Protein AF-A0A3D1WCU7-F1 (afdb_monomer)

Foldseek 3Di:
DPPPVVVVVVVPDPPCPVVVVVVVVVVVVLVVVLVVQQVVQVFFDQDPDDPDRPGDGPSVVSVVVVVVVVVVVVVVVVVVVVVVVVVVVVVVVVVVVVVVPPPPPPPPPPDDD

Solvent-accessible surface area (backbone atoms only — not comparable to full-atom values): 6786 Å² total; per-residue (Å²): 145,78,68,75,71,64,63,64,61,66,71,72,60,82,72,80,45,71,69,56,52,54,53,48,51,52,52,51,51,52,51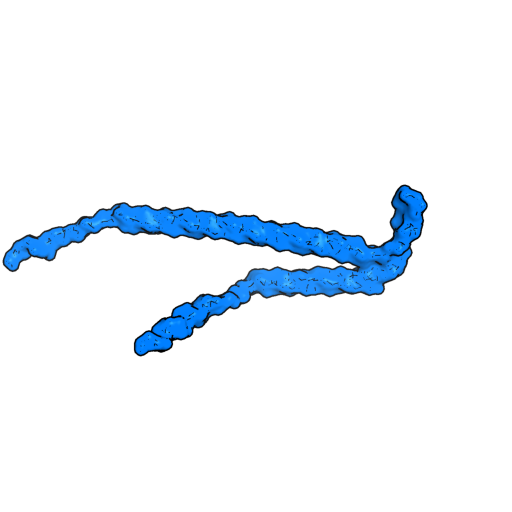,51,50,51,51,51,50,23,69,76,33,56,61,65,43,70,43,94,48,99,92,49,80,52,63,45,34,56,34,58,58,54,50,50,54,47,54,51,50,51,52,52,53,51,54,50,50,53,54,52,50,54,54,51,55,51,49,54,55,51,52,54,49,55,53,50,54,57,59,69,66,52,73,84,72,67,74,80,84,81,71,8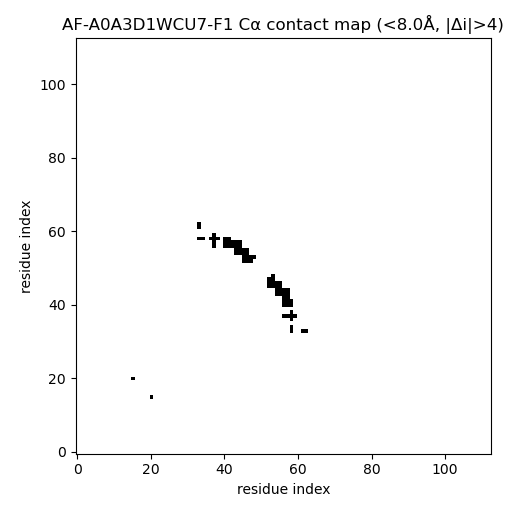6,132

Nearest PDB structures (foldseek):
  6rw8-assembly1_A  TM=3.772E-01  e=7.959E+00  Xenorhabdus nematophila

Radius of gyration: 28.61 Å; Cα contacts (8 Å, |Δi|>4): 38; chains: 1; bounding box: 67×40×82 Å

Sequence (113 aa):
MRAATSIENLSQQPRISTMNIILWIVRVVVVLLLVWIASKNADPVTLYGIGANLKMPLALILLAFFGAGLLLGLLSSLVAMFRLKREIRRLNRALQSRNSDIPVALPEAGKRI

Structure (mmCIF, N/CA/C/O backbone):
data_AF-A0A3D1WCU7-F1
#
_entry.id   AF-A0A3D1WCU7-F1
#
loop_
_atom_site.group_PDB
_atom_site.id
_atom_site.type_symbol
_atom_site.label_atom_id
_atom_site.label_alt_id
_atom_site.label_comp_id
_atom_site.label_asym_id
_atom_site.label_entity_id
_atom_site.label_seq_id
_atom_site.pdbx_PDB_ins_code
_atom_site.Cartn_x
_atom_site.Cartn_y
_atom_site.Cartn_z
_atom_site.occupancy
_atom_site.B_iso_or_equiv
_atom_site.auth_seq_id
_atom_site.auth_comp_id
_atom_site.auth_asym_id
_atom_site.auth_atom_id
_atom_site.pdbx_PDB_model_num
ATOM 1 N N . MET A 1 1 ? -10.878 -24.581 37.776 1.00 53.50 1 MET A N 1
ATOM 2 C CA . MET A 1 1 ? -10.970 -23.115 37.557 1.00 53.50 1 MET A CA 1
ATOM 3 C C . MET A 1 1 ? -10.115 -22.614 36.366 1.00 53.50 1 MET A C 1
ATOM 5 O O . MET A 1 1 ? -9.562 -21.529 36.433 1.00 53.50 1 MET A O 1
ATOM 9 N N . ARG A 1 2 ? -9.999 -23.352 35.242 1.00 58.69 2 ARG A N 1
ATOM 10 C CA . ARG A 1 2 ? -9.154 -22.953 34.080 1.00 58.69 2 ARG A CA 1
ATOM 11 C C . ARG A 1 2 ? -9.847 -23.100 32.711 1.00 58.69 2 ARG A C 1
ATOM 13 O O . ARG A 1 2 ? -9.193 -23.030 31.682 1.00 58.69 2 ARG A O 1
ATOM 20 N N . ALA A 1 3 ? -11.165 -23.316 32.700 1.00 56.94 3 ALA A N 1
ATOM 21 C CA . ALA A 1 3 ? -11.951 -23.494 31.473 1.00 56.94 3 ALA A CA 1
ATOM 22 C C . ALA A 1 3 ? -12.629 -22.195 30.988 1.00 56.94 3 ALA A C 1
ATOM 24 O O . ALA A 1 3 ? -12.868 -22.038 29.797 1.00 56.94 3 ALA A O 1
ATOM 25 N N . ALA A 1 4 ? -12.891 -21.236 31.886 1.00 59.25 4 ALA A N 1
ATOM 26 C CA . ALA A 1 4 ? -13.635 -20.015 31.561 1.00 59.25 4 ALA A CA 1
ATOM 27 C C . ALA A 1 4 ? -12.851 -19.016 30.685 1.00 59.25 4 ALA A C 1
ATOM 29 O O . ALA A 1 4 ? -13.449 -18.274 29.919 1.00 59.25 4 ALA A O 1
ATOM 30 N N . THR A 1 5 ? -11.517 -19.035 30.721 1.00 64.75 5 THR A N 1
ATOM 31 C CA . THR A 1 5 ? -10.672 -18.128 29.924 1.00 64.75 5 THR A CA 1
ATOM 32 C C . THR A 1 5 ? -10.491 -18.559 28.464 1.00 64.75 5 THR A C 1
ATOM 34 O O . THR A 1 5 ? -10.079 -17.747 27.641 1.00 64.75 5 THR A O 1
ATOM 37 N N . SER A 1 6 ? -10.808 -19.810 28.100 1.00 58.56 6 SER A N 1
ATOM 38 C CA . SER A 1 6 ? -10.634 -20.296 26.715 1.00 58.56 6 SER A CA 1
ATOM 39 C C . SER A 1 6 ? -11.795 -19.937 25.780 1.00 58.56 6 SER A C 1
ATOM 41 O O . SER A 1 6 ? -11.599 -19.879 24.572 1.00 58.56 6 SER A O 1
ATOM 43 N N . ILE A 1 7 ? -12.983 -19.650 26.318 1.00 60.84 7 ILE A N 1
ATOM 44 C CA . ILE A 1 7 ? -14.179 -19.278 25.538 1.00 60.84 7 ILE A CA 1
ATOM 45 C C . ILE A 1 7 ? -14.247 -17.777 25.223 1.00 60.84 7 ILE A C 1
ATOM 47 O O . ILE A 1 7 ? -14.789 -17.393 24.191 1.00 60.84 7 ILE A O 1
ATOM 51 N N . GLU A 1 8 ? -13.632 -16.926 26.046 1.00 61.84 8 GLU A N 1
ATOM 52 C CA . GLU A 1 8 ? -13.575 -15.473 25.820 1.00 61.84 8 GLU A CA 1
ATOM 53 C C . GLU A 1 8 ? -12.703 -15.105 24.601 1.00 61.84 8 GLU A C 1
ATOM 55 O O . GLU A 1 8 ? -13.022 -14.193 23.833 1.00 61.84 8 GLU A O 1
ATOM 60 N N . ASN A 1 9 ? -11.651 -15.891 24.351 1.00 60.62 9 ASN A N 1
ATOM 61 C CA . ASN A 1 9 ? -10.685 -15.669 23.272 1.00 60.62 9 ASN A CA 1
ATOM 62 C C . ASN A 1 9 ? -11.224 -16.033 21.869 1.00 60.62 9 ASN A C 1
ATOM 64 O O . ASN A 1 9 ? -10.741 -15.535 20.857 1.00 60.62 9 ASN A O 1
ATOM 68 N N . LEU A 1 10 ? -12.286 -16.841 21.783 1.00 58.00 10 LEU A N 1
ATOM 69 C CA . LEU A 1 10 ? -12.895 -17.238 20.503 1.00 58.00 10 LEU A CA 1
ATOM 70 C C . LEU A 1 10 ? -13.685 -16.097 19.833 1.00 58.00 10 LEU A C 1
ATOM 72 O O . LEU A 1 10 ? -14.028 -16.186 18.657 1.00 58.00 10 LEU A O 1
ATOM 76 N N . SER A 1 11 ? -13.950 -15.005 20.559 1.00 57.88 11 SER A N 1
ATOM 77 C CA . SER A 1 11 ? -14.647 -13.81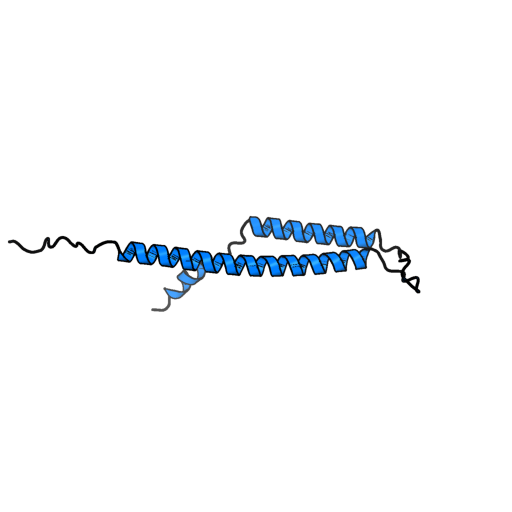8 20.043 1.00 57.88 11 SER A CA 1
ATOM 78 C C . SER A 1 11 ? -13.723 -12.808 19.347 1.00 57.88 11 SER A C 1
ATOM 80 O O . SER A 1 11 ? -14.197 -11.969 18.581 1.00 57.88 11 SER A O 1
ATOM 82 N N . GLN A 1 12 ? -12.402 -12.913 19.550 1.00 58.06 12 GLN A N 1
ATOM 83 C CA . GLN A 1 12 ? -11.398 -12.070 18.888 1.00 58.06 12 GLN A CA 1
ATOM 84 C C . GLN A 1 12 ? -10.981 -12.604 17.515 1.00 58.06 12 GLN A C 1
ATOM 86 O O . GLN A 1 12 ? -9.908 -12.283 17.005 1.00 58.06 12 GLN A O 1
ATOM 91 N N . GLN A 1 13 ? -11.817 -13.425 16.884 1.00 58.66 13 GLN A N 1
ATOM 92 C CA . GLN A 1 13 ? -11.550 -13.874 15.533 1.00 58.66 13 GLN A CA 1
ATOM 93 C C . GLN A 1 13 ? -11.664 -12.663 14.594 1.00 58.66 13 GLN A C 1
ATOM 95 O O . GLN A 1 13 ? -12.734 -12.045 14.530 1.00 58.66 13 GLN A O 1
ATOM 100 N N . PRO A 1 14 ? -10.587 -12.275 13.884 1.00 56.31 14 PRO A N 1
ATOM 101 C CA . PRO A 1 14 ? -10.635 -11.160 12.956 1.00 56.31 14 PRO A CA 1
ATOM 102 C C . PRO A 1 14 ? -11.612 -11.539 11.848 1.00 56.31 14 PRO A C 1
ATOM 104 O O . PRO A 1 14 ? -11.283 -12.289 10.931 1.00 56.31 14 PRO A O 1
ATOM 107 N N . ARG A 1 15 ? -12.852 -11.053 11.960 1.00 63.75 15 ARG A N 1
ATOM 108 C CA . ARG A 1 15 ? -13.863 -11.198 10.920 1.00 63.75 15 ARG A CA 1
ATOM 109 C C . ARG A 1 15 ? -13.322 -10.427 9.730 1.00 63.75 15 ARG A C 1
ATOM 111 O O . ARG A 1 15 ? -13.380 -9.196 9.722 1.00 63.75 15 ARG A O 1
ATOM 118 N N . ILE A 1 16 ? -12.737 -11.142 8.768 1.00 58.00 16 ILE A N 1
ATOM 119 C CA . ILE A 1 16 ? -12.357 -10.573 7.481 1.00 58.00 16 ILE A CA 1
ATOM 120 C C . ILE A 1 16 ? -13.649 -9.987 6.924 1.00 58.00 16 ILE A C 1
ATOM 122 O O . ILE A 1 16 ? -14.546 -10.705 6.490 1.00 58.00 16 ILE A O 1
ATOM 126 N N . SER A 1 17 ? -13.807 -8.677 7.083 1.00 68.00 17 SER A N 1
ATOM 127 C CA . SER A 1 17 ? -15.026 -8.003 6.673 1.00 68.00 17 SER A CA 1
ATOM 128 C C . SER A 1 17 ? -15.075 -8.091 5.158 1.00 68.00 17 SER A C 1
ATOM 130 O O . SER A 1 17 ? -14.048 -7.923 4.506 1.00 68.00 17 SER A O 1
ATOM 132 N N . THR A 1 18 ? -16.242 -8.358 4.582 1.00 68.62 18 THR A N 1
ATOM 133 C CA . THR A 1 18 ? -16.422 -8.490 3.127 1.00 68.62 18 THR A CA 1
ATOM 134 C C . THR A 1 18 ? -15.815 -7.300 2.363 1.00 68.62 18 THR A C 1
ATOM 136 O O . THR A 1 18 ? -15.234 -7.470 1.296 1.00 68.62 18 THR A O 1
ATOM 139 N N . MET A 1 19 ? -15.821 -6.110 2.976 1.00 70.94 19 MET A N 1
ATOM 140 C CA . MET A 1 19 ? -15.117 -4.902 2.519 1.00 70.94 19 MET A CA 1
ATOM 141 C C . MET A 1 19 ? -13.595 -5.086 2.350 1.00 70.94 19 MET A C 1
ATOM 143 O O . MET A 1 19 ? -13.028 -4.625 1.364 1.00 70.94 19 MET A O 1
ATOM 147 N N . ASN A 1 20 ? -12.925 -5.789 3.267 1.00 72.38 20 ASN A N 1
ATOM 148 C CA . ASN A 1 20 ? -11.487 -6.066 3.209 1.00 72.38 20 ASN A CA 1
ATOM 149 C C . ASN A 1 20 ? -11.153 -7.056 2.093 1.00 72.38 20 ASN A C 1
ATOM 151 O O . ASN A 1 20 ? -10.100 -6.922 1.482 1.00 72.38 20 ASN A O 1
ATOM 155 N N . ILE A 1 21 ? -12.044 -8.015 1.816 1.00 75.31 21 ILE A N 1
ATOM 156 C CA . ILE A 1 21 ? -11.913 -8.949 0.689 1.00 75.31 21 ILE A CA 1
ATOM 157 C C . ILE A 1 21 ? -12.015 -8.210 -0.640 1.00 75.31 21 ILE A C 1
ATOM 159 O O . ILE A 1 21 ? -11.173 -8.423 -1.505 1.00 75.31 21 ILE A O 1
ATOM 163 N N . ILE A 1 22 ? -12.970 -7.286 -0.777 1.00 76.12 22 ILE A N 1
ATOM 164 C CA . ILE A 1 22 ? -13.087 -6.436 -1.970 1.00 76.12 22 ILE A CA 1
ATOM 165 C C . ILE A 1 22 ? -11.808 -5.613 -2.150 1.00 76.12 22 ILE A C 1
ATOM 167 O O . ILE A 1 22 ? -11.239 -5.589 -3.239 1.00 76.12 22 ILE A O 1
ATOM 171 N N . LEU A 1 23 ? -11.296 -5.010 -1.073 1.00 75.94 23 LEU A N 1
ATOM 172 C CA . LEU A 1 23 ? -10.030 -4.277 -1.109 1.00 75.94 23 LEU A CA 1
ATOM 173 C C . LEU A 1 23 ? -8.846 -5.171 -1.507 1.00 75.94 23 LEU A C 1
ATOM 175 O O . LEU A 1 23 ? -7.982 -4.740 -2.266 1.00 75.94 23 LEU A O 1
ATOM 179 N N . TRP A 1 24 ? -8.802 -6.409 -1.012 1.00 74.00 24 TRP A N 1
ATOM 180 C CA . TRP A 1 24 ? -7.760 -7.381 -1.343 1.00 74.00 24 TRP A CA 1
ATOM 181 C C . TRP A 1 24 ? -7.820 -7.798 -2.813 1.00 74.00 24 TRP A C 1
ATOM 183 O O . TRP A 1 24 ? -6.792 -7.808 -3.484 1.00 74.00 24 TRP A O 1
ATOM 193 N N . ILE A 1 25 ? -9.022 -8.066 -3.330 1.00 76.62 25 ILE A N 1
ATOM 194 C CA . ILE A 1 25 ? -9.259 -8.387 -4.741 1.00 76.62 25 ILE A CA 1
ATOM 195 C C . ILE A 1 25 ? -8.813 -7.222 -5.622 1.00 76.62 25 ILE A C 1
ATOM 197 O O . ILE A 1 25 ? -8.024 -7.428 -6.539 1.00 76.62 25 ILE A O 1
ATOM 201 N N . VAL A 1 26 ? -9.238 -5.992 -5.313 1.00 78.19 26 VAL A N 1
ATOM 202 C CA . VAL A 1 26 ? -8.811 -4.790 -6.050 1.00 78.19 26 VAL A CA 1
ATOM 203 C C . VAL A 1 26 ? -7.288 -4.666 -6.035 1.00 78.19 26 VAL A C 1
ATOM 205 O O . VAL A 1 26 ? -6.680 -4.414 -7.072 1.00 78.19 26 VAL A O 1
ATOM 208 N N . ARG A 1 27 ? -6.647 -4.904 -4.888 1.00 76.19 27 ARG A N 1
ATOM 209 C CA . ARG A 1 27 ? -5.186 -4.839 -4.754 1.00 76.19 27 ARG A CA 1
ATOM 210 C C . ARG A 1 27 ? -4.482 -5.878 -5.629 1.00 76.19 27 ARG A C 1
ATOM 212 O O . ARG A 1 27 ? -3.515 -5.533 -6.301 1.00 76.19 27 ARG A O 1
ATOM 219 N N . VAL A 1 28 ? -4.983 -7.113 -5.666 1.00 76.06 28 VAL A N 1
ATOM 220 C CA . VAL A 1 28 ? -4.463 -8.182 -6.536 1.00 76.06 28 VAL A CA 1
ATOM 221 C C . VAL A 1 28 ? -4.664 -7.838 -8.014 1.00 76.06 28 VAL A C 1
ATOM 223 O O . VAL A 1 28 ? -3.726 -7.968 -8.797 1.00 76.06 28 VAL A O 1
ATOM 226 N N . VAL A 1 29 ? -5.843 -7.338 -8.393 1.00 77.00 29 VAL A N 1
ATOM 227 C CA . VAL A 1 29 ? -6.153 -6.920 -9.771 1.00 77.00 29 VAL A CA 1
ATOM 228 C C . VAL A 1 29 ? -5.221 -5.803 -10.230 1.00 77.00 29 VAL A C 1
ATOM 230 O O . VAL A 1 29 ? -4.659 -5.889 -11.318 1.00 77.00 29 VAL A O 1
ATOM 233 N N . VAL A 1 30 ? -5.001 -4.786 -9.395 1.00 78.12 30 VAL A N 1
ATOM 234 C CA . VAL A 1 30 ? -4.088 -3.683 -9.717 1.00 78.12 30 VAL A CA 1
ATOM 235 C C . VAL A 1 30 ? -2.666 -4.206 -9.928 1.00 78.12 30 VAL A C 1
ATOM 237 O O . VAL A 1 30 ? -2.048 -3.861 -10.932 1.00 78.12 30 VAL A O 1
ATOM 240 N N . VAL A 1 31 ? -2.166 -5.084 -9.050 1.00 75.81 31 VAL A N 1
ATOM 241 C CA . VAL A 1 31 ? -0.838 -5.708 -9.206 1.00 75.81 31 VAL A CA 1
ATOM 242 C C . VAL A 1 31 ? -0.746 -6.519 -10.501 1.00 75.81 31 VAL A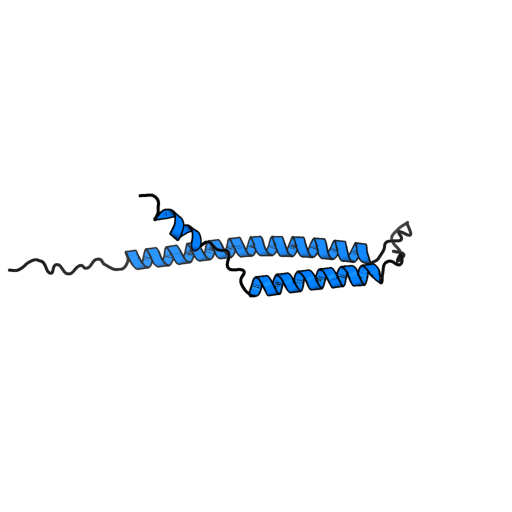 C 1
ATOM 244 O O . VAL A 1 31 ? 0.238 -6.393 -11.224 1.00 75.81 31 VAL A O 1
ATOM 247 N N . LEU A 1 32 ? -1.766 -7.311 -10.834 1.00 76.94 32 LEU A N 1
ATOM 248 C CA . LEU A 1 32 ? -1.805 -8.072 -12.087 1.00 76.94 32 LEU A CA 1
ATOM 249 C C . LEU A 1 32 ? -1.789 -7.152 -13.314 1.00 76.94 32 LEU A C 1
ATOM 251 O O . LEU A 1 32 ?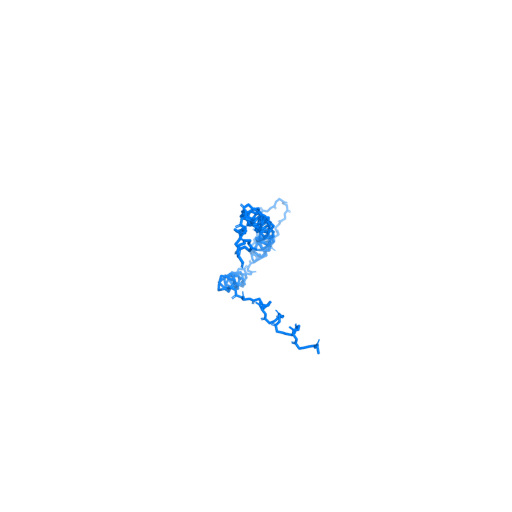 -1.058 -7.424 -14.262 1.00 76.94 32 LEU A O 1
ATOM 255 N N . LEU A 1 33 ? -2.530 -6.041 -13.283 1.00 74.06 33 LEU A N 1
ATOM 256 C CA . LEU A 1 33 ? -2.511 -5.016 -14.332 1.00 74.06 33 LEU A CA 1
ATOM 257 C C . LEU A 1 33 ? -1.129 -4.373 -14.475 1.00 74.06 33 LEU A C 1
ATOM 259 O O . LEU A 1 33 ? -0.635 -4.234 -15.590 1.00 74.06 33 LEU A O 1
ATOM 263 N N . LEU A 1 34 ? -0.484 -4.030 -13.360 1.00 71.44 34 LEU A N 1
ATOM 264 C CA . LEU A 1 34 ? 0.889 -3.522 -13.339 1.00 71.44 34 LEU A CA 1
ATOM 265 C C . LEU A 1 34 ? 1.867 -4.508 -13.980 1.00 71.44 34 LEU A C 1
ATOM 267 O O . LEU A 1 34 ? 2.650 -4.111 -14.837 1.00 71.44 34 LEU A O 1
ATOM 271 N N . VAL A 1 35 ? 1.803 -5.785 -13.595 1.00 71.25 35 VAL A N 1
ATOM 272 C CA . VAL A 1 35 ? 2.662 -6.852 -14.135 1.00 71.25 35 VAL A CA 1
ATOM 273 C C . VAL A 1 35 ? 2.387 -7.081 -15.622 1.00 71.25 35 VAL A C 1
ATOM 275 O O . VAL A 1 35 ? 3.324 -7.211 -16.405 1.00 71.25 35 VAL A O 1
ATOM 278 N N . TRP A 1 36 ? 1.120 -7.073 -16.035 1.00 72.75 36 TRP A N 1
ATOM 279 C CA . TRP A 1 36 ? 0.721 -7.198 -17.437 1.00 72.75 36 TRP A CA 1
ATOM 280 C C . TRP A 1 36 ? 1.251 -6.036 -18.283 1.00 72.75 36 TRP A C 1
ATOM 282 O O . TRP A 1 36 ? 1.873 -6.249 -19.324 1.00 72.75 36 TRP A O 1
ATOM 292 N N . ILE A 1 37 ? 1.053 -4.798 -17.821 1.00 67.56 37 ILE A N 1
ATOM 293 C CA . ILE A 1 37 ? 1.563 -3.596 -18.487 1.00 67.56 37 ILE A CA 1
ATOM 294 C C . ILE A 1 37 ? 3.089 -3.631 -18.521 1.00 67.56 37 ILE A C 1
ATOM 296 O O . ILE A 1 37 ? 3.662 -3.341 -19.565 1.00 67.56 37 ILE A O 1
ATOM 300 N N . ALA A 1 38 ? 3.747 -4.036 -17.436 1.00 69.44 38 ALA A N 1
ATOM 301 C CA . ALA A 1 38 ? 5.196 -4.180 -17.382 1.00 69.44 38 ALA A CA 1
ATOM 302 C C . ALA A 1 38 ? 5.720 -5.214 -18.383 1.00 69.44 38 ALA A C 1
ATOM 304 O O . ALA A 1 38 ? 6.696 -4.952 -19.076 1.00 69.44 38 ALA A O 1
ATOM 305 N N . SER A 1 39 ? 5.046 -6.359 -18.495 1.00 70.00 39 SER A N 1
ATOM 306 C CA . SER A 1 39 ? 5.396 -7.414 -19.446 1.00 70.00 39 SER A CA 1
ATOM 307 C C . SER A 1 39 ? 5.224 -6.956 -20.896 1.00 70.00 39 SER A C 1
ATOM 309 O O . SER A 1 39 ? 6.067 -7.262 -21.735 1.00 70.00 39 SER A O 1
ATOM 311 N N . LYS A 1 40 ? 4.171 -6.184 -21.194 1.00 67.75 40 LYS A N 1
ATOM 312 C CA . LYS A 1 40 ? 3.905 -5.658 -22.545 1.00 67.75 40 LYS A CA 1
ATOM 313 C C . LYS A 1 40 ? 4.703 -4.400 -22.895 1.00 67.75 40 LYS A C 1
ATOM 315 O O . LYS A 1 40 ? 4.878 -4.134 -24.074 1.00 67.75 40 LYS A O 1
ATOM 320 N N . ASN A 1 41 ? 5.173 -3.650 -21.900 1.00 66.62 41 ASN A N 1
ATOM 321 C CA . ASN A 1 41 ? 5.936 -2.406 -22.053 1.00 66.62 41 ASN A CA 1
ATOM 322 C C . ASN A 1 41 ? 7.345 -2.544 -21.445 1.00 66.62 41 ASN A C 1
ATOM 324 O O . ASN A 1 41 ? 7.878 -1.603 -20.850 1.00 66.62 41 ASN A O 1
ATOM 328 N N . ALA A 1 42 ? 7.922 -3.744 -21.573 1.00 65.50 42 ALA A N 1
ATOM 329 C CA . ALA A 1 42 ? 9.317 -4.026 -21.244 1.00 65.50 42 ALA A CA 1
ATOM 330 C C . ALA A 1 42 ? 10.283 -3.382 -22.251 1.00 65.50 42 ALA A C 1
ATOM 332 O O . ALA A 1 42 ? 11.480 -3.282 -21.978 1.00 65.50 42 ALA A O 1
ATOM 333 N N . ASP A 1 43 ? 9.756 -2.919 -23.389 1.00 63.69 43 ASP A N 1
ATOM 334 C CA . ASP A 1 43 ? 10.520 -2.166 -24.365 1.00 63.69 43 ASP A CA 1
ATOM 335 C C . ASP A 1 43 ? 11.051 -0.867 -23.732 1.00 63.69 43 ASP A C 1
ATOM 337 O O . ASP A 1 43 ? 10.300 -0.111 -23.103 1.00 63.69 43 ASP A O 1
ATOM 341 N N . PRO A 1 44 ? 12.361 -0.600 -23.852 1.00 62.62 44 PRO A N 1
ATOM 342 C CA . PRO A 1 44 ? 12.980 0.561 -23.237 1.00 62.62 44 PRO A CA 1
ATOM 343 C C . PRO A 1 44 ? 12.473 1.852 -23.887 1.00 62.62 44 PRO A C 1
ATOM 345 O O . PRO A 1 44 ? 12.786 2.139 -25.043 1.00 62.62 44 PRO A O 1
ATOM 348 N N . VAL A 1 45 ? 11.740 2.663 -23.120 1.00 62.06 45 VAL A N 1
ATOM 349 C CA . VAL A 1 45 ? 11.334 4.008 -23.540 1.00 62.06 45 VAL A CA 1
ATOM 350 C C . VAL A 1 45 ? 12.470 4.977 -23.225 1.00 62.06 45 VAL A C 1
ATOM 352 O O . VAL A 1 45 ? 13.020 4.986 -22.121 1.00 62.06 45 VAL A O 1
ATOM 355 N N . THR A 1 46 ? 12.848 5.787 -24.209 1.00 62.94 46 THR A N 1
ATOM 356 C CA . 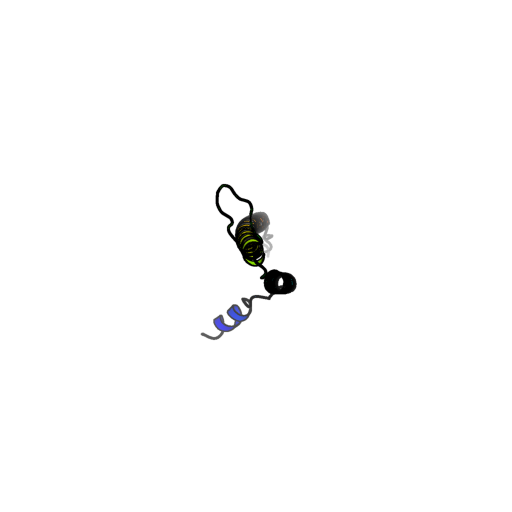THR A 1 46 ? 13.863 6.829 -24.043 1.00 62.94 46 THR A CA 1
ATOM 357 C C . THR A 1 46 ? 13.235 8.013 -23.310 1.00 62.94 46 THR A C 1
ATOM 359 O O . THR A 1 46 ? 12.385 8.702 -23.875 1.00 62.94 46 THR A O 1
ATOM 362 N N . LEU A 1 47 ? 13.630 8.268 -22.059 1.00 60.59 47 LEU A N 1
ATOM 363 C CA . LEU A 1 47 ? 13.283 9.529 -21.407 1.00 60.59 47 LEU A CA 1
ATOM 364 C C . LEU A 1 47 ? 14.231 10.617 -21.915 1.00 60.59 47 LEU A C 1
ATOM 366 O O . LEU A 1 47 ? 15.435 10.569 -21.668 1.00 60.59 47 LEU A O 1
ATOM 370 N N . TYR A 1 48 ? 13.682 11.614 -22.605 1.00 59.81 48 TYR A N 1
ATOM 371 C CA . TYR A 1 48 ? 14.418 12.820 -22.975 1.00 59.81 48 TYR A CA 1
ATOM 372 C C . TYR A 1 48 ? 14.474 13.759 -21.764 1.00 59.81 48 TYR A C 1
ATOM 374 O O . TYR A 1 48 ? 13.658 14.664 -21.610 1.00 59.81 48 TYR A O 1
ATOM 382 N N . GLY A 1 49 ? 15.414 13.476 -20.861 1.00 63.97 49 GLY A N 1
ATOM 383 C CA . GLY A 1 49 ? 15.761 14.301 -19.707 1.00 63.97 49 GLY A CA 1
ATOM 384 C C . GLY A 1 49 ? 17.182 14.850 -19.830 1.00 63.97 49 GLY A C 1
ATOM 385 O O . GLY A 1 49 ? 18.042 14.237 -20.458 1.00 63.97 49 GLY A O 1
ATOM 386 N N . ILE A 1 50 ? 17.395 16.025 -19.236 1.00 55.06 50 ILE A N 1
ATOM 387 C CA . ILE A 1 50 ? 18.588 16.883 -19.305 1.00 55.06 50 ILE A CA 1
ATOM 388 C C . ILE A 1 50 ? 19.898 16.068 -19.214 1.00 55.06 50 ILE A C 1
ATOM 390 O O . ILE A 1 50 ? 20.368 15.738 -18.131 1.00 55.06 50 ILE A O 1
ATOM 394 N N . GLY A 1 51 ? 20.489 15.742 -20.367 1.00 60.62 51 GLY A N 1
ATOM 395 C CA . GLY A 1 51 ? 21.867 15.252 -20.480 1.00 60.62 51 GLY A CA 1
ATOM 396 C C . GLY A 1 51 ? 22.089 13.742 -20.625 1.00 60.62 51 GLY A C 1
ATOM 397 O O . GLY A 1 51 ? 23.225 13.358 -20.895 1.00 60.62 51 GLY A O 1
ATOM 398 N N . ALA A 1 52 ? 21.075 12.876 -20.512 1.00 62.12 52 ALA A N 1
ATOM 399 C CA . ALA A 1 52 ? 21.279 11.439 -20.732 1.00 62.12 52 ALA A CA 1
ATOM 400 C C . ALA A 1 52 ? 20.024 10.716 -21.236 1.00 62.12 52 ALA A C 1
ATOM 402 O O . ALA A 1 52 ? 18.951 10.814 -20.644 1.00 62.12 52 ALA A O 1
ATOM 403 N N . ASN A 1 53 ? 20.195 9.917 -22.296 1.00 58.56 53 ASN A N 1
ATOM 404 C CA . ASN A 1 53 ? 19.183 8.992 -22.811 1.00 58.56 53 ASN A CA 1
ATOM 405 C C . ASN A 1 53 ? 19.052 7.792 -21.862 1.00 58.56 53 ASN A C 1
ATOM 407 O O . ASN A 1 53 ? 19.520 6.690 -22.162 1.00 58.56 53 ASN A O 1
ATOM 411 N N . LEU A 1 54 ? 18.457 8.006 -20.689 1.00 58.00 54 LEU A N 1
ATOM 412 C CA . LEU A 1 54 ? 18.155 6.917 -19.772 1.00 58.00 54 LEU A CA 1
ATOM 413 C C . LEU A 1 54 ? 16.988 6.116 -20.349 1.00 58.00 54 LEU A C 1
ATOM 415 O O . LEU A 1 54 ? 15.834 6.544 -20.359 1.00 58.00 54 LEU A O 1
ATOM 419 N N . LYS A 1 55 ? 17.333 4.947 -20.884 1.00 61.84 55 LYS A N 1
ATOM 420 C CA . LYS A 1 55 ? 16.387 3.935 -21.340 1.00 61.84 55 LYS A CA 1
ATOM 421 C C . LYS A 1 55 ? 15.871 3.190 -20.124 1.00 61.84 55 LYS A C 1
ATOM 423 O O . LYS A 1 55 ? 16.605 2.407 -19.523 1.00 61.84 55 LYS A O 1
ATOM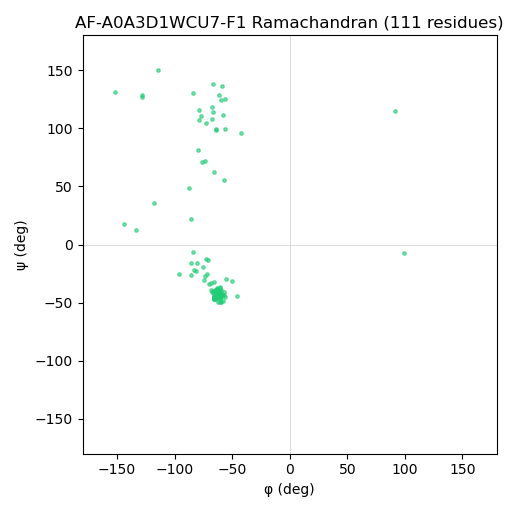 428 N N . MET A 1 56 ? 14.622 3.443 -19.762 1.00 62.62 56 MET A N 1
ATOM 429 C CA . MET A 1 56 ? 14.003 2.818 -18.603 1.00 62.62 56 MET A CA 1
ATOM 430 C C . MET A 1 56 ? 12.664 2.210 -19.029 1.00 62.62 56 MET A C 1
ATOM 432 O O . MET A 1 56 ? 11.868 2.890 -19.679 1.00 62.62 56 MET A O 1
ATOM 436 N N . PRO A 1 57 ? 12.403 0.930 -18.717 1.00 71.50 57 PRO A N 1
ATOM 437 C CA . PRO A 1 57 ? 11.113 0.316 -19.003 1.00 71.50 57 PRO A CA 1
ATOM 438 C C . PRO A 1 57 ? 9.982 1.079 -18.304 1.00 71.50 57 PRO A C 1
ATOM 440 O O . PRO A 1 57 ? 10.089 1.398 -17.116 1.00 71.50 57 PRO A O 1
ATOM 443 N N . LEU A 1 58 ? 8.868 1.315 -19.004 1.00 70.00 58 LEU A N 1
ATOM 444 C CA . LEU A 1 58 ? 7.691 2.012 -18.456 1.00 70.00 58 LEU A CA 1
ATOM 445 C C . LEU A 1 58 ? 7.165 1.340 -17.170 1.00 70.00 58 LEU A C 1
ATOM 447 O O . LEU A 1 58 ? 6.669 2.001 -16.257 1.00 70.00 58 LEU A O 1
ATOM 451 N N . ALA A 1 59 ? 7.358 0.022 -17.077 1.00 72.62 59 ALA A N 1
ATOM 452 C CA . ALA A 1 59 ? 7.120 -0.806 -15.900 1.00 72.62 59 ALA A CA 1
ATOM 453 C C . ALA A 1 59 ? 7.663 -0.214 -14.587 1.00 72.62 59 ALA A C 1
ATOM 455 O O . ALA A 1 59 ? 6.976 -0.236 -13.568 1.00 72.62 59 ALA A O 1
ATOM 456 N N . LEU A 1 60 ? 8.893 0.314 -14.603 1.00 72.00 60 LEU A N 1
ATOM 457 C CA . LEU A 1 60 ? 9.588 0.816 -13.413 1.00 72.00 60 LEU A CA 1
ATOM 458 C C . LEU A 1 60 ? 8.930 2.081 -12.862 1.00 72.00 60 LEU A C 1
ATOM 460 O O . LEU A 1 60 ? 8.782 2.229 -11.650 1.00 72.00 60 LEU A O 1
ATOM 464 N N . ILE A 1 61 ? 8.486 2.965 -13.755 1.00 70.06 61 ILE A N 1
ATOM 465 C CA . ILE A 1 61 ? 7.766 4.188 -13.391 1.00 70.06 61 ILE A CA 1
ATOM 466 C C . ILE A 1 61 ? 6.421 3.813 -12.767 1.00 70.06 61 ILE A C 1
ATOM 468 O O . ILE A 1 61 ? 6.076 4.301 -11.691 1.00 70.06 61 ILE A O 1
ATOM 472 N N . LEU A 1 62 ? 5.685 2.894 -13.396 1.00 72.12 62 LEU A N 1
ATOM 473 C CA . LEU A 1 62 ? 4.385 2.453 -12.898 1.00 72.12 62 LEU A CA 1
ATOM 474 C C . LEU A 1 62 ? 4.504 1.743 -11.537 1.00 72.12 62 LEU A C 1
ATOM 476 O O . LEU A 1 62 ? 3.700 1.996 -10.640 1.00 72.12 62 LEU A O 1
ATOM 480 N N . LEU A 1 63 ? 5.546 0.926 -11.347 1.00 75.88 63 LEU A N 1
ATOM 481 C CA . LEU A 1 63 ? 5.864 0.292 -10.067 1.00 75.88 63 LEU A CA 1
ATOM 482 C C . LEU A 1 63 ? 6.181 1.327 -8.979 1.00 75.88 63 LEU A C 1
ATOM 484 O O . LEU A 1 63 ? 5.694 1.191 -7.858 1.00 75.88 63 LEU A O 1
ATOM 488 N N . ALA A 1 64 ? 6.956 2.365 -9.298 1.00 74.81 64 ALA A N 1
ATOM 489 C CA . ALA A 1 64 ? 7.285 3.431 -8.353 1.00 74.81 64 ALA A CA 1
ATOM 490 C C . ALA A 1 64 ? 6.035 4.218 -7.926 1.00 74.81 64 ALA A C 1
ATOM 492 O O . ALA A 1 64 ? 5.806 4.410 -6.730 1.00 74.81 64 ALA A O 1
ATOM 493 N N . PHE A 1 65 ? 5.182 4.604 -8.880 1.00 74.38 65 PHE A N 1
ATOM 494 C CA . PHE A 1 65 ? 3.908 5.268 -8.587 1.00 74.38 65 PHE A CA 1
ATOM 495 C C . PHE A 1 65 ? 2.958 4.370 -7.791 1.00 74.38 65 PHE A C 1
ATOM 497 O O . PHE A 1 65 ? 2.307 4.842 -6.859 1.00 74.38 65 PHE A O 1
ATOM 504 N N . PHE A 1 66 ? 2.907 3.073 -8.100 1.00 78.31 66 PHE A N 1
ATOM 505 C CA . PHE A 1 66 ? 2.118 2.119 -7.327 1.00 78.31 66 PHE A CA 1
ATOM 506 C C . PHE A 1 66 ? 2.649 1.955 -5.901 1.00 78.31 66 PHE A C 1
ATOM 508 O O . PHE A 1 66 ? 1.866 2.016 -4.956 1.00 78.31 66 PHE A O 1
ATOM 515 N N . GLY A 1 67 ? 3.963 1.805 -5.725 1.00 81.69 67 GLY A N 1
ATOM 516 C CA . GLY A 1 67 ? 4.599 1.739 -4.409 1.00 81.69 67 GLY A CA 1
ATOM 517 C C . GLY A 1 67 ? 4.326 2.994 -3.577 1.00 81.69 67 GLY A C 1
ATOM 518 O O . GLY A 1 67 ? 3.949 2.892 -2.408 1.00 81.69 67 GLY A O 1
ATOM 519 N N . ALA A 1 68 ? 4.412 4.173 -4.196 1.00 72.94 68 ALA A N 1
ATOM 520 C CA . ALA A 1 68 ? 4.064 5.442 -3.564 1.00 72.94 68 ALA A CA 1
ATOM 521 C C . ALA A 1 68 ? 2.572 5.513 -3.189 1.00 72.94 68 ALA A C 1
ATOM 523 O O . ALA A 1 68 ? 2.234 5.841 -2.051 1.00 72.94 68 ALA A O 1
ATOM 524 N N . GLY A 1 69 ? 1.672 5.142 -4.105 1.00 78.06 69 GLY A N 1
ATOM 525 C CA . GLY A 1 69 ? 0.232 5.081 -3.842 1.00 78.06 69 GLY A CA 1
ATOM 526 C C . GLY A 1 69 ? -0.126 4.097 -2.723 1.00 78.06 69 GLY A C 1
ATOM 527 O O . GLY A 1 69 ? -0.992 4.383 -1.898 1.00 78.06 69 GLY A O 1
ATOM 528 N N . LEU A 1 70 ? 0.587 2.972 -2.634 1.00 83.38 70 LEU A N 1
ATOM 529 C CA . LEU A 1 70 ? 0.422 1.972 -1.582 1.00 83.38 70 LEU A CA 1
ATOM 530 C C . LEU A 1 70 ? 0.820 2.510 -0.207 1.00 83.38 70 LEU A C 1
ATOM 532 O O . LEU A 1 70 ? 0.088 2.315 0.766 1.00 83.38 70 LEU A O 1
ATOM 536 N N . LEU A 1 71 ? 1.965 3.192 -0.138 1.00 82.50 71 LEU A N 1
ATOM 537 C CA . LEU A 1 71 ? 2.437 3.856 1.073 1.00 82.50 71 LEU A CA 1
ATOM 538 C C . LEU A 1 71 ? 1.427 4.912 1.527 1.00 82.50 71 LEU A C 1
ATOM 540 O O . LEU A 1 71 ? 0.996 4.886 2.678 1.00 82.50 71 LEU A O 1
ATOM 544 N N . LEU A 1 72 ? 0.974 5.777 0.617 1.00 75.69 72 LEU A N 1
ATOM 545 C CA . LEU A 1 72 ? -0.032 6.799 0.919 1.00 75.69 72 LEU A CA 1
ATOM 546 C C . LEU A 1 72 ? -1.362 6.193 1.383 1.00 75.69 72 LEU A C 1
ATOM 548 O O . LEU A 1 72 ? -1.941 6.659 2.366 1.00 75.69 72 LEU A O 1
ATOM 552 N N . GLY A 1 73 ? -1.830 5.127 0.733 1.00 80.44 73 GLY A N 1
ATOM 553 C CA . GLY A 1 73 ? -3.033 4.405 1.143 1.00 80.44 73 GLY A CA 1
ATOM 554 C C . GLY A 1 73 ? -2.905 3.799 2.544 1.00 80.44 73 GLY A C 1
ATOM 555 O O . GLY A 1 73 ? -3.831 3.898 3.352 1.00 80.44 73 GLY A O 1
ATOM 556 N N . LEU A 1 74 ? -1.739 3.231 2.871 1.00 83.12 74 LEU A N 1
ATOM 557 C CA . LEU A 1 74 ? -1.467 2.680 4.198 1.00 83.12 74 LEU A CA 1
ATOM 558 C C . LEU A 1 74 ? -1.436 3.782 5.264 1.00 83.12 74 LEU A C 1
ATOM 560 O O . LEU A 1 74 ? -2.103 3.658 6.292 1.00 83.12 74 LEU A O 1
ATOM 564 N N . LEU A 1 75 ? -0.733 4.885 4.995 1.00 83.00 75 LEU A N 1
ATOM 565 C CA . LEU A 1 75 ? -0.691 6.050 5.882 1.00 83.00 75 LEU A CA 1
ATOM 566 C C . LEU A 1 75 ? -2.098 6.624 6.117 1.00 83.00 75 LEU A C 1
ATOM 568 O O . LEU A 1 75 ? -2.470 6.894 7.260 1.00 83.00 75 LEU A O 1
ATOM 572 N N . SER A 1 76 ? -2.910 6.738 5.065 1.00 81.06 76 SER A N 1
ATOM 573 C CA . SER A 1 76 ? -4.305 7.188 5.158 1.00 81.06 76 SER A CA 1
ATOM 574 C C . SER A 1 76 ? -5.144 6.277 6.063 1.00 81.06 76 SER A C 1
ATOM 576 O O . SER A 1 76 ? -5.870 6.753 6.942 1.00 81.06 76 SER A O 1
ATOM 578 N N . SER A 1 77 ? -4.979 4.956 5.935 1.00 79.56 77 SER A N 1
ATOM 579 C CA . SER A 1 77 ? -5.661 3.987 6.799 1.00 79.56 77 SER A CA 1
ATOM 580 C C . SER A 1 77 ? -5.250 4.118 8.267 1.00 79.56 77 SER A C 1
ATOM 582 O O . SER A 1 77 ? -6.103 3.980 9.148 1.00 79.56 77 SER A O 1
ATOM 584 N N . LEU A 1 78 ? -3.974 4.394 8.557 1.00 83.69 78 LEU A N 1
ATOM 585 C CA . LEU A 1 78 ? -3.509 4.630 9.928 1.00 83.69 78 LEU A CA 1
ATOM 586 C C . LEU A 1 78 ? -4.194 5.864 10.529 1.00 83.69 78 LEU A C 1
ATOM 588 O O . LEU A 1 78 ? -4.699 5.808 11.652 1.00 83.69 78 LEU A O 1
ATOM 592 N N . VAL A 1 79 ? -4.279 6.957 9.770 1.00 80.50 79 VAL A N 1
ATOM 593 C CA . VAL A 1 79 ? -4.963 8.185 10.207 1.00 80.50 79 VAL A CA 1
ATOM 594 C C . VAL A 1 79 ? -6.452 7.928 10.467 1.00 80.50 79 VAL A C 1
ATOM 596 O O . VAL A 1 79 ? -6.977 8.341 11.506 1.00 80.50 79 VAL A O 1
ATOM 599 N N . ALA A 1 80 ? -7.131 7.202 9.576 1.00 80.50 80 ALA A N 1
ATOM 600 C CA . ALA A 1 80 ? -8.530 6.812 9.760 1.00 80.50 80 ALA A CA 1
ATOM 601 C C . ALA A 1 80 ? -8.731 5.973 11.037 1.00 80.50 80 ALA A C 1
ATOM 603 O O . ALA A 1 80 ? -9.647 6.243 11.818 1.00 80.50 80 ALA A O 1
ATOM 604 N N . MET A 1 81 ? -7.825 5.027 11.308 1.00 85.12 81 MET A N 1
ATOM 605 C CA . MET A 1 81 ? -7.838 4.201 12.520 1.00 85.12 81 MET A CA 1
ATOM 606 C C . MET A 1 81 ? -7.749 5.054 13.796 1.00 85.12 81 MET A C 1
ATOM 608 O O . MET A 1 81 ? -8.476 4.810 14.763 1.00 85.12 81 MET A O 1
ATOM 612 N N . PHE A 1 82 ? -6.886 6.075 13.816 1.00 83.12 82 PHE A N 1
ATOM 613 C CA . PHE A 1 82 ? -6.762 6.974 14.968 1.00 83.12 82 PHE A CA 1
ATOM 614 C C . PHE A 1 82 ? -8.021 7.816 15.196 1.00 83.12 82 PHE A C 1
ATOM 616 O O . PHE A 1 82 ? -8.459 7.964 16.342 1.00 83.12 82 PHE A O 1
ATOM 623 N N . ARG A 1 83 ? -8.636 8.328 14.124 1.00 82.00 83 ARG A N 1
ATOM 624 C CA . ARG A 1 83 ? -9.904 9.073 14.213 1.00 82.00 83 ARG A CA 1
ATOM 625 C C . ARG A 1 83 ? -11.021 8.192 14.765 1.00 82.00 83 ARG A C 1
ATOM 627 O O . ARG A 1 83 ? -11.699 8.600 15.708 1.00 82.00 83 ARG A O 1
ATOM 634 N N . LEU A 1 84 ? -11.127 6.964 14.261 1.00 82.00 84 LEU A N 1
ATOM 635 C CA . LEU A 1 84 ? -12.130 5.999 14.701 1.00 82.00 84 LEU A CA 1
ATOM 636 C C . LEU A 1 84 ? -11.964 5.641 16.185 1.00 82.00 84 LEU A C 1
ATOM 638 O O . LEU A 1 84 ? -12.929 5.667 16.947 1.00 82.00 84 LEU A O 1
ATOM 642 N N . LYS A 1 85 ? -10.728 5.401 16.644 1.00 84.69 85 LYS A N 1
ATOM 643 C CA . LYS A 1 85 ? -10.446 5.148 18.069 1.00 84.69 85 LYS A CA 1
ATOM 644 C C . LYS A 1 85 ? -10.848 6.320 18.966 1.00 84.69 85 LYS A C 1
ATOM 646 O O . LYS A 1 85 ? -11.323 6.099 20.082 1.00 84.69 85 LYS A O 1
ATOM 651 N N . ARG A 1 86 ? -10.657 7.561 18.508 1.00 83.31 86 ARG A N 1
ATOM 652 C CA . ARG A 1 86 ? -11.056 8.756 19.264 1.00 83.31 86 ARG A CA 1
ATOM 653 C C . ARG A 1 86 ? -12.574 8.867 19.367 1.00 83.31 86 ARG A C 1
ATOM 655 O O . ARG A 1 86 ? -13.082 9.194 20.438 1.00 83.31 86 ARG A O 1
ATOM 662 N N . GLU A 1 87 ? -13.281 8.558 18.287 1.00 88.50 87 GLU A N 1
ATOM 663 C CA . GLU A 1 87 ? -14.740 8.559 18.265 1.00 88.50 87 GLU A CA 1
ATOM 664 C C . GLU A 1 87 ? -15.316 7.487 19.196 1.00 88.50 87 GLU A C 1
ATOM 666 O O . GLU A 1 87 ? -16.133 7.817 20.051 1.00 88.50 87 GLU A O 1
ATOM 671 N N . ILE A 1 88 ? -14.781 6.262 19.169 1.00 87.00 88 ILE A N 1
ATOM 672 C CA . ILE A 1 88 ? -15.163 5.190 20.108 1.00 87.00 88 ILE A CA 1
ATOM 673 C C . ILE A 1 88 ? -14.979 5.634 21.567 1.00 87.00 88 ILE A C 1
ATOM 675 O O . ILE A 1 88 ? -15.875 5.456 22.392 1.00 87.00 88 ILE A O 1
ATOM 679 N N . ARG A 1 89 ? -13.844 6.264 21.902 1.00 85.44 89 ARG A N 1
ATOM 680 C CA . ARG A 1 8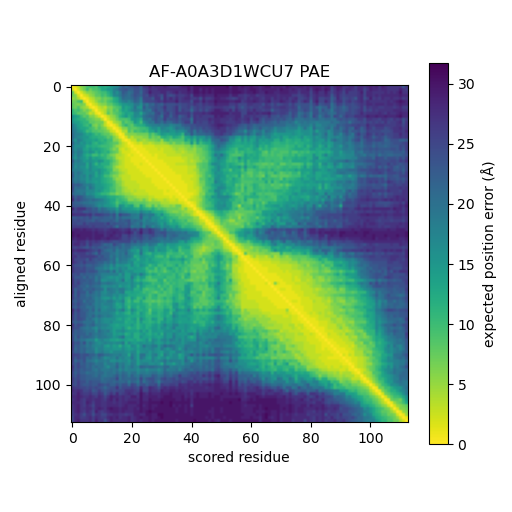9 ? -13.608 6.784 23.263 1.00 85.44 89 ARG A CA 1
ATOM 681 C C . ARG A 1 89 ? -14.607 7.873 23.654 1.00 85.44 89 ARG A C 1
ATOM 683 O O . ARG A 1 89 ? -15.022 7.918 24.810 1.00 85.44 89 ARG A O 1
ATOM 690 N N . ARG A 1 90 ? -14.987 8.747 22.717 1.00 86.75 90 ARG A N 1
ATOM 691 C CA . ARG A 1 90 ? -15.994 9.792 22.949 1.00 86.75 90 ARG A CA 1
ATOM 692 C C . ARG A 1 90 ? -17.374 9.181 23.196 1.00 86.75 90 ARG A C 1
ATOM 694 O O . ARG A 1 90 ? -18.018 9.566 24.167 1.00 86.75 90 ARG A O 1
ATOM 701 N N . LEU A 1 91 ? -17.799 8.226 22.366 1.00 83.62 91 LEU A N 1
ATOM 702 C CA . LEU A 1 91 ? -19.086 7.543 22.532 1.00 83.62 91 LEU A CA 1
ATOM 703 C C . LEU A 1 91 ? -19.149 6.784 23.864 1.00 83.62 91 LEU A C 1
ATOM 705 O O . LEU A 1 91 ? -20.121 6.936 24.596 1.00 83.62 91 LEU A O 1
ATOM 709 N N . ASN A 1 92 ? -18.093 6.050 24.229 1.00 85.56 92 ASN A N 1
ATOM 710 C CA . ASN A 1 92 ? -18.040 5.337 25.510 1.00 85.56 92 ASN A CA 1
ATOM 711 C C . ASN A 1 92 ? -18.169 6.278 26.716 1.00 85.56 92 ASN A C 1
ATOM 713 O O . ASN A 1 92 ? -18.874 5.953 27.668 1.00 85.56 92 ASN A O 1
ATOM 717 N N . ARG A 1 93 ? -17.547 7.464 26.668 1.00 82.50 93 ARG A N 1
ATOM 718 C CA . ARG A 1 93 ? -17.704 8.476 27.726 1.00 82.50 93 ARG A CA 1
ATOM 719 C C . ARG A 1 93 ? -19.129 9.023 27.799 1.00 82.50 93 ARG A C 1
ATOM 721 O O . ARG A 1 93 ? -19.652 9.157 28.895 1.00 82.50 93 ARG A O 1
ATOM 728 N N . ALA A 1 94 ? -19.765 9.287 26.656 1.00 84.25 94 ALA A N 1
ATOM 729 C CA . ALA A 1 94 ? -21.153 9.752 26.617 1.00 84.25 94 ALA A CA 1
ATOM 730 C C . ALA A 1 94 ? -22.134 8.713 27.196 1.00 84.25 94 ALA A C 1
ATOM 732 O O . ALA A 1 94 ? -23.070 9.080 27.903 1.00 84.25 94 ALA A O 1
ATOM 733 N N . LEU A 1 95 ? -21.896 7.420 26.948 1.00 84.19 95 LEU A N 1
ATOM 734 C CA . LEU A 1 95 ? -22.670 6.330 27.554 1.00 84.19 95 LEU A CA 1
ATOM 735 C C . LEU A 1 95 ? -22.449 6.234 29.071 1.00 84.19 95 LEU A C 1
ATOM 737 O O . LEU A 1 95 ? -23.406 6.033 29.812 1.00 84.19 95 LEU A O 1
ATOM 741 N N . GLN A 1 96 ? -21.211 6.414 29.542 1.00 80.75 96 GLN A N 1
ATOM 742 C CA . GLN A 1 96 ? -20.898 6.423 30.975 1.00 80.75 96 GLN A CA 1
ATOM 743 C C . GLN A 1 96 ? -21.553 7.593 31.709 1.00 80.75 96 GLN A C 1
ATOM 745 O O . GLN A 1 96 ? -22.182 7.362 32.734 1.00 80.75 96 GLN A O 1
ATOM 750 N N . SER A 1 97 ? -21.483 8.814 31.174 1.00 75.75 97 SER A N 1
ATOM 751 C CA . SER A 1 97 ? -22.165 9.973 31.769 1.00 75.75 97 SER A CA 1
ATOM 752 C C . SER A 1 97 ? -23.679 9.772 31.832 1.00 75.75 97 SER A C 1
ATOM 754 O O . SER A 1 97 ? -24.283 10.013 32.868 1.00 75.75 97 SER A O 1
ATOM 756 N N . ARG A 1 98 ? -24.284 9.225 30.770 1.00 74.75 98 ARG A N 1
ATOM 757 C CA . ARG A 1 98 ? -25.728 8.960 30.739 1.00 74.75 98 ARG A CA 1
ATOM 758 C C . ARG A 1 98 ? -26.172 7.888 31.741 1.00 74.75 98 ARG A C 1
ATOM 760 O O . ARG A 1 98 ? -27.283 7.975 32.244 1.00 74.75 98 ARG A O 1
ATOM 767 N N . ASN A 1 99 ? -25.326 6.899 32.032 1.00 68.69 99 ASN A N 1
ATOM 768 C CA . ASN A 1 99 ? -25.598 5.900 33.070 1.00 68.69 99 ASN A CA 1
ATOM 769 C C . ASN A 1 99 ? -25.416 6.462 34.488 1.00 68.69 99 ASN A C 1
ATOM 771 O O . ASN A 1 99 ? -26.114 6.020 35.393 1.00 68.69 99 ASN A O 1
ATOM 775 N N . SER A 1 100 ? -24.516 7.431 34.680 1.00 63.38 100 SER A N 1
ATOM 776 C CA . SER A 1 100 ? -24.342 8.135 35.959 1.00 63.38 100 SER A CA 1
ATOM 777 C C . SER A 1 100 ? -25.477 9.120 36.265 1.00 63.38 100 SER A C 1
ATOM 779 O O . SER A 1 100 ? -25.755 9.371 37.433 1.00 63.38 100 SER A O 1
ATOM 781 N N . ASP A 1 101 ? -26.129 9.656 35.229 1.00 61.19 101 ASP A N 1
ATOM 782 C CA . ASP A 1 101 ? -27.271 10.572 35.349 1.00 61.19 101 ASP A CA 1
ATOM 783 C C . ASP A 1 101 ? -28.615 9.852 35.530 1.00 61.19 101 ASP A C 1
ATOM 785 O O . ASP A 1 101 ? -29.618 10.524 35.762 1.00 61.19 101 ASP A O 1
ATOM 789 N N . ILE A 1 102 ? -28.675 8.511 35.438 1.00 60.22 102 ILE A N 1
ATOM 790 C CA . ILE A 1 102 ? -29.848 7.771 35.922 1.00 60.22 102 ILE A CA 1
ATOM 791 C C . ILE A 1 102 ? -29.834 7.929 37.441 1.00 60.22 102 ILE A C 1
ATOM 793 O O . ILE A 1 102 ? -28.977 7.327 38.095 1.00 60.22 102 ILE A O 1
ATOM 797 N N . PRO A 1 103 ? -30.746 8.728 38.031 1.00 53.19 103 PRO A N 1
ATOM 798 C CA . PRO A 1 103 ? -30.806 8.838 39.468 1.00 53.19 103 PRO A CA 1
ATOM 799 C C . PRO A 1 103 ? -31.087 7.431 39.969 1.00 53.19 103 PRO A C 1
ATOM 801 O O . PRO A 1 103 ? -32.081 6.814 39.576 1.00 53.19 103 PRO A O 1
ATOM 804 N N . VAL A 1 104 ? -30.231 6.927 40.853 1.00 60.84 104 VAL A N 1
ATOM 805 C CA . VAL A 1 104 ? -30.585 5.845 41.770 1.00 60.84 104 VAL A CA 1
ATOM 806 C C . VAL A 1 104 ? -31.647 6.414 42.721 1.00 60.84 104 VAL A C 1
ATOM 808 O O . VAL A 1 104 ? -31.452 6.538 43.921 1.00 60.84 104 VAL A O 1
ATOM 811 N N . ALA A 1 105 ? -32.797 6.811 42.181 1.00 61.09 105 ALA A N 1
ATOM 812 C CA . ALA A 1 105 ? -34.047 6.814 42.896 1.00 61.09 105 ALA A CA 1
ATOM 813 C C . ALA A 1 105 ? -34.460 5.344 42.933 1.00 61.09 105 ALA A C 1
ATOM 815 O O . ALA A 1 105 ? -35.356 4.913 42.215 1.00 61.09 105 ALA A O 1
ATOM 816 N N . LEU A 1 106 ? -33.735 4.558 43.734 1.00 59.41 106 LEU A N 1
ATOM 817 C CA . LEU A 1 106 ? -34.354 3.421 44.386 1.00 59.41 106 LEU A CA 1
ATOM 818 C C . LEU A 1 106 ? -35.499 4.049 45.184 1.00 59.41 106 LEU A C 1
ATOM 820 O O . LEU A 1 106 ? -35.225 4.837 46.094 1.00 59.41 106 LEU A O 1
ATOM 824 N N . PRO A 1 107 ? -36.768 3.801 44.824 1.00 58.38 107 PRO A N 1
ATOM 825 C CA . PRO A 1 107 ? -37.825 4.106 45.754 1.00 58.38 107 PRO A CA 1
ATOM 826 C C . PRO A 1 107 ? -37.483 3.333 47.024 1.00 58.38 107 PRO A C 1
ATOM 828 O O . PRO A 1 107 ? -37.247 2.126 46.977 1.00 58.38 107 PRO A O 1
ATOM 831 N N . GLU A 1 108 ? -37.415 4.058 48.135 1.00 61.81 108 GLU A N 1
ATOM 832 C CA . GLU A 1 108 ? -37.399 3.583 49.519 1.00 61.81 108 GLU A CA 1
ATOM 833 C C . GLU A 1 108 ? -38.654 2.724 49.813 1.00 61.81 108 GLU A C 1
ATOM 835 O O . GLU A 1 108 ? -39.443 3.001 50.713 1.00 61.81 108 GLU A O 1
ATOM 840 N N . ALA A 1 109 ? -38.888 1.669 49.033 1.00 61.41 109 ALA A N 1
ATOM 841 C CA . ALA A 1 109 ? -39.967 0.701 49.181 1.00 61.41 109 ALA A CA 1
ATOM 842 C C . ALA A 1 109 ? -39.528 -0.422 50.133 1.00 61.41 109 ALA A C 1
ATOM 844 O O . ALA A 1 109 ? -39.629 -1.606 49.827 1.00 61.41 109 ALA A O 1
ATOM 845 N N . GLY A 1 110 ? -38.987 -0.027 51.285 1.00 57.03 110 GLY A N 1
ATOM 846 C CA . GLY A 1 110 ? -38.528 -0.929 52.343 1.00 57.03 110 GLY A CA 1
ATOM 847 C C . GLY A 1 110 ? -38.771 -0.381 53.747 1.00 57.03 110 GLY A C 1
ATOM 848 O O . GLY A 1 110 ? -38.143 -0.831 54.700 1.00 57.03 110 GLY A O 1
ATOM 849 N N . LYS A 1 111 ? -39.659 0.609 53.892 1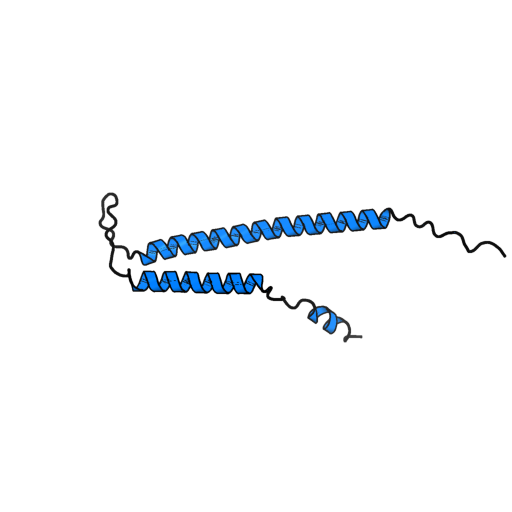.00 60.50 111 LYS A N 1
ATOM 850 C CA . LYS A 1 111 ? -40.101 1.130 55.187 1.00 60.50 111 LYS A CA 1
ATOM 851 C C . LYS A 1 111 ? -41.623 1.120 55.204 1.00 60.50 111 LYS A C 1
ATOM 853 O O . LYS A 1 111 ? -42.219 1.751 54.335 1.00 60.50 111 LYS A O 1
ATOM 858 N N . ARG A 1 112 ? -42.206 0.493 56.237 1.00 53.50 112 ARG A N 1
ATOM 859 C CA . ARG A 1 112 ? -43.632 0.129 56.434 1.00 53.50 112 ARG A CA 1
ATOM 860 C C . ARG A 1 112 ? -43.863 -1.291 55.887 1.00 53.50 112 ARG A C 1
ATOM 862 O O . ARG A 1 112 ? -43.715 -1.488 54.692 1.00 53.50 112 ARG A O 1
ATOM 869 N N . ILE A 1 113 ? -44.194 -2.316 56.671 1.00 53.00 113 ILE A N 1
ATOM 870 C CA . ILE A 1 113 ? -44.873 -2.427 57.975 1.00 53.00 113 ILE A CA 1
ATOM 871 C C . ILE A 1 113 ? -44.385 -3.727 58.625 1.00 53.00 113 ILE A C 1
ATOM 873 O O . ILE A 1 113 ? -44.161 -4.688 57.856 1.00 53.00 113 ILE A O 1
#

Mean predicted aligned error: 16.36 Å

pLDDT: mean 70.3, std 9.81, range [53.0, 88.5]

Secondary structure (DSSP, 8-state):
--SHHHHHGGG------HHHHHHHHHHHHHHHHHHHHHHHT-SEEEEEETTEEEEEEHHHHHHHHHHHHHHHHHHHHHHHHHHHHHHHHHHHHHHHHHHHSS------TT---